Protein AF-A0A7K6HA19-F1 (afdb_monomer_lite)

Sequence (75 aa):
MDVLQSLQQLARDNLAFFRPSRATSATSGRLCRACSALLGHAQQLGPALAHLSQVAPNFDLDPETPGNGYRSLIQ

Structure (mmCIF, N/CA/C/O backbone):
data_AF-A0A7K6HA19-F1
#
_entry.id   AF-A0A7K6HA19-F1
#
loop_
_atom_site.group_PDB
_atom_site.id
_atom_site.type_symbol
_atom_site.label_atom_id
_atom_site.label_alt_id
_atom_site.label_comp_id
_atom_site.label_asym_id
_atom_site.label_entity_id
_atom_site.label_seq_id
_atom_site.pdbx_PDB_ins_code
_atom_site.Cartn_x
_atom_site.Cartn_y
_atom_site.Cartn_z
_atom_site.occupancy
_atom_site.B_iso_or_equiv
_atom_site.auth_seq_id
_atom_site.auth_comp_id
_atom_site.auth_asym_id
_atom_site.auth_atom_id
_atom_site.pdbx_PDB_model_num
ATOM 1 N N . MET A 1 1 ? -1.490 14.322 2.258 1.00 63.94 1 MET A N 1
ATOM 2 C CA . MET A 1 1 ? -1.431 13.016 1.578 1.00 63.94 1 MET A CA 1
ATOM 3 C C . MET A 1 1 ? -1.463 11.971 2.667 1.00 63.94 1 MET A C 1
ATOM 5 O O . MET A 1 1 ? -0.650 12.078 3.578 1.00 63.94 1 MET A O 1
ATOM 9 N N . ASP A 1 2 ? -2.407 11.036 2.622 1.00 84.88 2 ASP A N 1
ATOM 10 C CA . ASP A 1 2 ? -2.355 9.873 3.514 1.00 84.88 2 ASP A CA 1
ATOM 11 C C . ASP A 1 2 ? -1.182 8.939 3.125 1.00 84.88 2 ASP A C 1
ATOM 13 O O . ASP A 1 2 ? -0.484 9.161 2.122 1.00 84.88 2 ASP A O 1
ATOM 17 N N . VAL A 1 3 ? -0.920 7.913 3.939 1.00 86.44 3 VAL A N 1
ATOM 18 C CA . VAL A 1 3 ? 0.185 6.963 3.712 1.00 86.44 3 VAL A CA 1
ATOM 19 C C . VAL A 1 3 ? 0.035 6.234 2.371 1.00 86.44 3 VAL A C 1
ATOM 21 O O . VAL A 1 3 ? 1.017 6.077 1.642 1.00 86.44 3 VAL A O 1
ATOM 24 N N . LEU A 1 4 ? -1.186 5.845 1.995 1.00 89.06 4 LEU A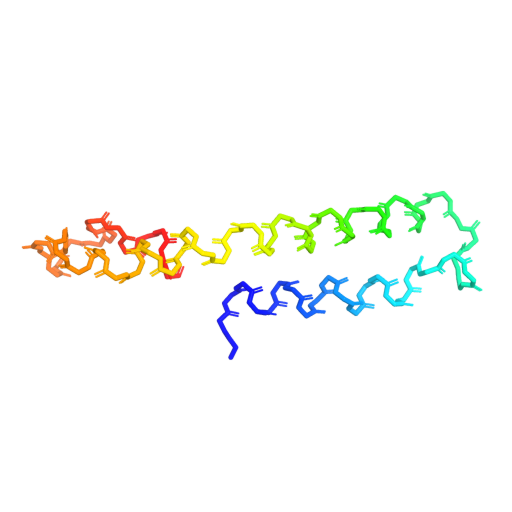 N 1
ATOM 25 C CA . LEU A 1 4 ? -1.457 5.129 0.748 1.00 89.06 4 LEU A CA 1
ATOM 26 C C . LEU A 1 4 ? -1.220 6.024 -0.478 1.00 89.06 4 LEU A C 1
ATOM 28 O O . LEU A 1 4 ? -0.598 5.593 -1.449 1.00 89.06 4 LEU A O 1
ATOM 32 N N . GLN A 1 5 ? -1.661 7.279 -0.432 1.00 90.69 5 GLN A N 1
ATOM 33 C CA . GLN A 1 5 ? -1.419 8.290 -1.460 1.00 90.69 5 GLN A CA 1
ATOM 34 C C . GLN A 1 5 ? 0.075 8.580 -1.612 1.00 90.69 5 GLN A C 1
ATOM 36 O O . GLN A 1 5 ? 0.571 8.677 -2.736 1.00 90.69 5 GLN A O 1
ATOM 41 N N . SER A 1 6 ? 0.799 8.668 -0.494 1.00 93.06 6 SER A N 1
ATOM 42 C CA . SER A 1 6 ? 2.250 8.878 -0.490 1.00 93.06 6 SER A CA 1
ATOM 43 C C . SER A 1 6 ? 2.989 7.690 -1.112 1.00 93.06 6 SER A C 1
ATOM 45 O O . SER A 1 6 ? 3.851 7.883 -1.970 1.00 93.06 6 SER A O 1
ATOM 47 N N . LEU A 1 7 ? 2.593 6.458 -0.770 1.00 93.06 7 LEU A N 1
ATOM 48 C CA . LEU A 1 7 ? 3.127 5.233 -1.373 1.00 93.06 7 LEU A CA 1
ATOM 49 C C . LEU A 1 7 ? 2.859 5.181 -2.882 1.00 93.06 7 LEU A C 1
ATOM 51 O O . LEU A 1 7 ? 3.763 4.876 -3.660 1.00 93.06 7 LEU A O 1
ATOM 55 N N . GLN A 1 8 ? 1.633 5.496 -3.308 1.00 95.31 8 GLN A N 1
ATOM 56 C CA . GLN A 1 8 ? 1.288 5.541 -4.728 1.00 95.31 8 GLN A CA 1
ATOM 57 C C . GLN A 1 8 ? 2.118 6.586 -5.474 1.00 95.31 8 GLN A C 1
ATOM 59 O O . GLN A 1 8 ? 2.590 6.312 -6.575 1.00 95.31 8 GLN A O 1
ATOM 64 N N . GLN A 1 9 ? 2.313 7.771 -4.894 1.00 96.38 9 GLN A N 1
ATOM 65 C CA . GLN A 1 9 ? 3.120 8.812 -5.522 1.00 96.38 9 GLN A CA 1
ATOM 66 C C . GLN A 1 9 ? 4.579 8.367 -5.671 1.00 96.38 9 GLN A C 1
ATOM 68 O O . GLN A 1 9 ? 5.106 8.373 -6.782 1.00 96.38 9 GLN A O 1
ATOM 73 N N . LEU A 1 10 ? 5.183 7.850 -4.598 1.00 96.44 10 LEU A N 1
ATOM 74 C CA . LEU A 1 10 ? 6.545 7.316 -4.623 1.00 96.44 10 LEU A CA 1
ATOM 75 C C . LEU A 1 10 ? 6.708 6.191 -5.659 1.00 96.44 10 LEU A C 1
ATOM 77 O O . LEU A 1 10 ? 7.708 6.134 -6.378 1.00 96.44 10 LEU A O 1
ATOM 81 N N . ALA A 1 11 ? 5.725 5.295 -5.766 1.00 97.00 11 ALA A N 1
ATOM 82 C CA . ALA A 1 11 ? 5.746 4.220 -6.751 1.00 97.00 11 ALA A CA 1
ATOM 83 C C . ALA A 1 11 ? 5.617 4.745 -8.193 1.00 97.00 11 ALA A C 1
ATOM 85 O O . ALA A 1 11 ? 6.300 4.229 -9.078 1.00 97.00 11 ALA A O 1
ATOM 86 N N . ARG A 1 12 ? 4.803 5.784 -8.446 1.00 97.19 12 ARG A N 1
ATOM 87 C CA . ARG A 1 12 ? 4.709 6.441 -9.767 1.00 97.19 12 ARG A CA 1
ATOM 88 C C . ARG A 1 12 ? 6.027 7.101 -10.160 1.00 97.19 12 ARG A C 1
ATOM 90 O O . ARG A 1 12 ? 6.484 6.902 -11.286 1.00 97.19 12 ARG A O 1
ATOM 97 N N . ASP A 1 13 ? 6.647 7.825 -9.236 1.00 96.75 13 ASP A N 1
ATOM 98 C CA . ASP A 1 13 ? 7.900 8.540 -9.489 1.00 96.75 13 ASP A CA 1
ATOM 99 C C . ASP A 1 13 ? 9.039 7.558 -9.799 1.00 96.75 13 ASP A C 1
ATOM 101 O O . ASP A 1 13 ? 9.744 7.698 -10.804 1.00 96.75 13 ASP A O 1
ATOM 105 N N . ASN A 1 14 ? 9.147 6.481 -9.015 1.00 95.56 14 ASN A N 1
ATOM 106 C CA . ASN A 1 14 ? 10.112 5.413 -9.270 1.00 95.56 14 ASN A CA 1
ATOM 107 C C . ASN A 1 14 ? 9.835 4.677 -10.589 1.00 95.56 14 ASN A C 1
ATOM 109 O O . ASN A 1 14 ? 10.769 4.382 -11.334 1.00 95.56 14 ASN A O 1
ATOM 113 N N . LEU A 1 15 ? 8.571 4.409 -10.928 1.00 94.75 15 LEU A N 1
ATOM 114 C CA . LEU A 1 15 ? 8.215 3.792 -12.208 1.00 94.75 15 LEU A CA 1
ATOM 115 C C . LEU A 1 15 ? 8.636 4.672 -13.398 1.00 94.75 15 LEU A C 1
ATOM 117 O O . LEU A 1 15 ? 9.150 4.161 -14.395 1.00 94.75 15 LEU A O 1
ATOM 121 N N . ALA A 1 16 ? 8.444 5.989 -13.293 1.00 93.19 16 ALA A N 1
ATOM 122 C CA . ALA A 1 16 ? 8.868 6.946 -14.311 1.00 93.19 16 ALA A CA 1
ATOM 123 C C . ALA A 1 16 ? 10.399 7.009 -14.445 1.00 93.19 16 ALA A C 1
ATOM 125 O O . ALA A 1 16 ? 10.916 7.121 -15.560 1.00 93.19 16 ALA A O 1
ATOM 126 N N . PHE A 1 17 ? 11.126 6.895 -13.330 1.00 91.25 17 PHE A N 1
ATOM 127 C CA . PHE A 1 17 ? 12.588 6.871 -13.314 1.00 91.25 17 PHE A CA 1
ATOM 128 C C . PHE A 1 17 ? 13.164 5.577 -13.913 1.00 91.25 17 PHE A C 1
ATOM 130 O O . PHE A 1 17 ? 14.003 5.635 -14.811 1.00 91.25 17 PHE A O 1
ATOM 137 N N . PHE A 1 18 ? 12.679 4.411 -13.473 1.00 90.56 18 PHE A N 1
ATOM 138 C CA . PHE A 1 18 ? 13.183 3.091 -13.887 1.00 90.56 18 PHE A CA 1
ATOM 139 C C . PHE A 1 18 ? 12.582 2.563 -15.195 1.00 90.56 18 PHE A C 1
ATOM 141 O O . PHE A 1 18 ? 12.785 1.396 -15.543 1.00 90.56 18 PHE A O 1
ATOM 148 N N . ARG A 1 19 ? 11.827 3.389 -15.924 1.00 84.12 19 ARG A N 1
ATOM 149 C CA . ARG A 1 19 ? 11.181 2.987 -17.175 1.00 84.12 19 ARG A CA 1
ATOM 150 C C . ARG A 1 19 ? 12.229 2.473 -18.183 1.00 84.12 19 ARG A C 1
ATOM 152 O O . ARG A 1 19 ? 13.304 3.065 -18.266 1.00 84.12 19 ARG A O 1
ATOM 159 N N . PRO A 1 20 ? 11.937 1.435 -18.994 1.00 70.88 20 PRO A N 1
ATOM 160 C CA . PRO A 1 20 ? 12.945 0.744 -19.813 1.00 70.88 20 PRO A CA 1
ATOM 161 C C . PRO A 1 20 ? 13.743 1.640 -20.766 1.00 70.88 20 PRO A C 1
ATOM 163 O O . PRO A 1 20 ? 14.913 1.381 -21.012 1.00 70.88 20 PRO A O 1
ATOM 166 N N . SER A 1 21 ? 13.152 2.732 -21.257 1.00 70.44 21 SER A N 1
ATOM 167 C CA . SER A 1 21 ? 13.852 3.706 -22.104 1.00 70.44 21 SER A CA 1
ATOM 168 C C . SER A 1 21 ? 14.968 4.476 -21.385 1.00 70.44 21 SER A C 1
ATOM 170 O O . SER A 1 21 ? 15.822 5.059 -22.044 1.00 70.44 21 SER A O 1
ATOM 172 N N . ARG A 1 22 ? 14.975 4.487 -20.047 1.00 64.44 22 ARG A N 1
ATOM 173 C CA . ARG A 1 22 ? 16.000 5.106 -19.188 1.00 64.44 22 ARG A CA 1
ATOM 174 C C . ARG A 1 22 ? 16.845 4.080 -18.426 1.00 64.44 22 ARG A C 1
ATOM 176 O O . ARG A 1 22 ? 17.831 4.445 -17.796 1.00 64.44 22 ARG A O 1
ATOM 183 N N . ALA A 1 23 ? 16.462 2.808 -18.464 1.00 65.06 23 ALA A N 1
ATOM 184 C CA . ALA A 1 23 ? 16.954 1.769 -17.573 1.00 65.06 23 ALA A CA 1
ATOM 185 C C . ALA A 1 23 ? 17.591 0.613 -18.352 1.00 65.06 23 ALA A C 1
ATOM 187 O O . ALA A 1 23 ? 16.896 -0.202 -18.950 1.00 65.06 23 ALA A O 1
ATOM 188 N N . THR A 1 24 ? 18.917 0.497 -18.288 1.00 75.44 24 THR A N 1
ATOM 189 C CA . THR A 1 24 ? 19.695 -0.518 -19.024 1.00 75.44 24 THR A CA 1
ATOM 190 C C . THR A 1 24 ? 20.003 -1.780 -18.211 1.00 75.44 24 THR A C 1
ATOM 192 O O . THR A 1 24 ? 20.530 -2.746 -18.754 1.00 75.44 24 THR A O 1
ATOM 195 N N . SER A 1 25 ? 19.672 -1.806 -16.912 1.00 87.94 25 SER A N 1
ATOM 196 C CA . SER A 1 25 ? 20.021 -2.916 -16.017 1.00 87.94 25 SER A CA 1
ATOM 197 C C . SER A 1 25 ? 18.839 -3.838 -15.696 1.00 87.94 25 SER A C 1
ATOM 199 O O . SER A 1 25 ? 17.696 -3.399 -15.531 1.00 87.94 25 SER A O 1
ATOM 201 N N . ALA A 1 26 ? 19.127 -5.128 -15.490 1.00 90.44 26 ALA A N 1
ATOM 202 C CA . ALA A 1 26 ? 18.146 -6.102 -15.002 1.00 90.44 26 ALA A CA 1
ATOM 203 C C . ALA A 1 26 ? 17.524 -5.689 -13.652 1.00 90.44 26 ALA A C 1
ATOM 205 O O . ALA A 1 26 ? 16.352 -5.964 -13.385 1.00 90.44 26 ALA A O 1
ATOM 206 N N . THR A 1 27 ? 18.291 -4.995 -12.804 1.00 91.69 27 THR A N 1
ATOM 207 C CA . THR A 1 27 ? 17.809 -4.458 -11.525 1.00 91.69 27 THR A CA 1
ATOM 208 C C . THR A 1 27 ? 16.756 -3.378 -11.732 1.00 91.69 27 THR A C 1
ATOM 210 O O . THR A 1 27 ? 15.690 -3.459 -11.129 1.00 91.69 27 THR A O 1
ATOM 213 N N . SER A 1 28 ? 16.987 -2.435 -12.643 1.00 91.19 28 SER A N 1
ATOM 214 C CA . SER A 1 28 ? 16.006 -1.403 -12.988 1.00 91.19 28 SER A CA 1
ATOM 215 C C . SER A 1 28 ? 14.701 -2.020 -13.512 1.00 91.19 28 SER A C 1
ATOM 217 O O . SER A 1 28 ? 13.616 -1.614 -13.103 1.00 91.19 28 SER A O 1
ATOM 219 N N . GLY A 1 29 ? 14.786 -3.085 -14.319 1.00 91.94 29 GLY A N 1
ATOM 220 C CA . GLY A 1 29 ? 13.609 -3.838 -14.767 1.00 91.94 29 GLY A CA 1
ATOM 221 C C . GLY A 1 29 ? 12.848 -4.551 -13.637 1.00 91.94 29 GLY A C 1
ATOM 222 O O . GLY A 1 29 ? 11.622 -4.676 -13.695 1.00 91.94 29 GLY A O 1
ATOM 223 N N . ARG A 1 30 ? 13.534 -5.019 -12.585 1.00 94.12 30 ARG A N 1
ATOM 224 C CA . ARG A 1 30 ? 12.881 -5.557 -11.373 1.00 94.12 30 ARG A CA 1
ATOM 225 C C . ARG A 1 30 ? 12.182 -4.456 -10.578 1.00 94.12 30 ARG A C 1
ATOM 227 O O . ARG A 1 30 ? 11.032 -4.645 -10.197 1.00 94.12 30 ARG A O 1
ATOM 234 N N . LEU A 1 31 ? 12.830 -3.306 -10.399 1.00 94.44 31 LEU A N 1
ATOM 235 C CA . LEU A 1 31 ? 12.254 -2.161 -9.686 1.00 94.44 31 LEU A CA 1
ATOM 236 C C . LEU A 1 31 ? 11.026 -1.592 -10.408 1.00 94.44 31 LEU A C 1
ATOM 238 O O . LEU A 1 31 ? 10.013 -1.335 -9.765 1.00 94.44 31 LEU A O 1
ATOM 242 N N . CYS A 1 32 ? 11.067 -1.488 -11.739 1.00 94.31 32 CYS A N 1
ATOM 243 C CA . CYS A 1 32 ? 9.916 -1.091 -12.553 1.00 94.31 32 CYS A CA 1
ATOM 244 C C . CYS A 1 32 ? 8.720 -2.040 -12.342 1.00 94.31 32 CYS A C 1
ATOM 246 O O . CYS A 1 32 ? 7.604 -1.591 -12.086 1.00 94.31 32 CYS A O 1
ATOM 248 N N . ARG A 1 33 ? 8.951 -3.362 -12.384 1.00 94.50 33 ARG A N 1
ATOM 249 C CA . ARG 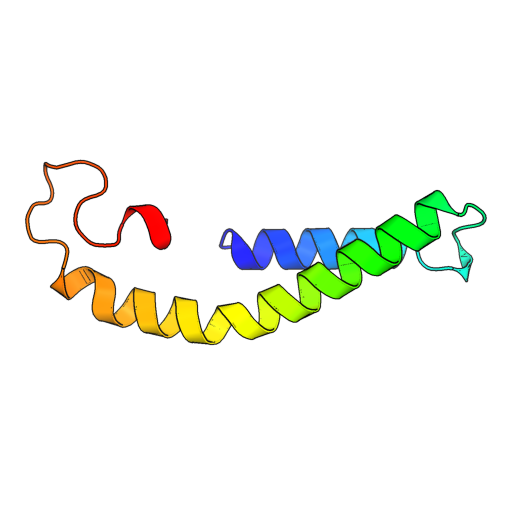A 1 33 ? 7.902 -4.364 -12.122 1.00 94.50 33 ARG A CA 1
ATOM 250 C C . ARG A 1 33 ? 7.354 -4.273 -10.698 1.00 94.50 33 ARG A C 1
ATOM 252 O O . ARG A 1 33 ? 6.140 -4.301 -10.525 1.00 94.50 33 ARG A O 1
ATOM 259 N N . ALA A 1 34 ? 8.226 -4.109 -9.704 1.00 96.06 34 ALA A N 1
ATOM 260 C CA . ALA A 1 34 ? 7.823 -3.959 -8.309 1.00 96.06 34 ALA A CA 1
ATOM 261 C C . ALA A 1 34 ? 6.955 -2.708 -8.093 1.00 96.06 34 ALA A C 1
ATOM 263 O O . ALA A 1 34 ? 5.880 -2.806 -7.508 1.00 96.06 34 ALA A O 1
ATOM 264 N N . CYS A 1 35 ? 7.360 -1.552 -8.631 1.00 96.88 35 CYS A N 1
ATOM 265 C CA . CYS A 1 35 ? 6.579 -0.315 -8.530 1.00 96.88 35 CYS A CA 1
ATOM 266 C C . CYS A 1 35 ? 5.221 -0.438 -9.233 1.00 96.88 35 CYS A C 1
ATOM 268 O O . CYS A 1 35 ? 4.207 0.009 -8.702 1.00 96.88 35 CYS A O 1
ATOM 270 N N . SER A 1 36 ? 5.176 -1.097 -10.395 1.00 96.25 36 SER A N 1
ATOM 271 C CA . SER A 1 36 ? 3.916 -1.366 -11.093 1.00 96.25 36 SER A CA 1
ATOM 272 C C . SER A 1 36 ? 2.981 -2.264 -10.277 1.00 96.25 36 SER A C 1
ATOM 274 O O . SER A 1 36 ? 1.782 -1.998 -10.223 1.00 96.25 36 SER A O 1
ATOM 276 N N . ALA A 1 37 ?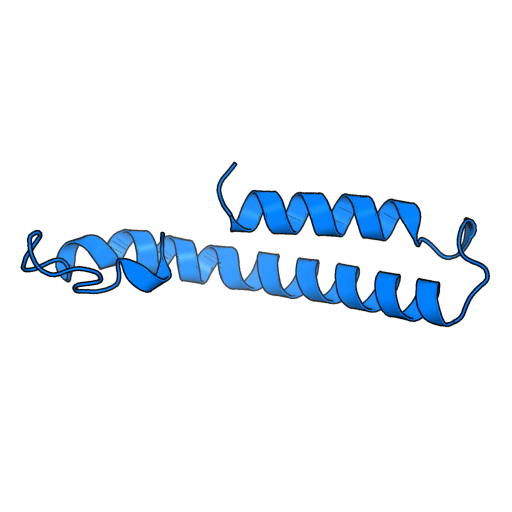 3.511 -3.308 -9.632 1.00 97.00 37 ALA A N 1
ATOM 277 C CA . ALA A 1 37 ? 2.725 -4.197 -8.779 1.00 97.00 37 ALA A CA 1
ATOM 278 C C . ALA A 1 37 ? 2.196 -3.468 -7.534 1.00 97.00 37 ALA A C 1
ATOM 280 O O . ALA A 1 37 ? 1.016 -3.587 -7.210 1.00 97.00 37 ALA A O 1
ATOM 281 N N . LEU A 1 38 ? 3.035 -2.647 -6.889 1.00 96.06 38 LEU A N 1
ATOM 282 C CA . LEU A 1 38 ? 2.630 -1.810 -5.755 1.00 96.06 38 LEU A CA 1
ATOM 283 C C . LEU A 1 38 ? 1.460 -0.891 -6.115 1.00 96.06 38 LEU A C 1
ATOM 285 O O . LEU A 1 38 ? 0.509 -0.795 -5.346 1.00 96.06 38 LEU A O 1
ATOM 289 N N . LEU A 1 39 ? 1.490 -0.258 -7.292 1.00 96.31 39 LEU A N 1
ATOM 290 C CA . LEU A 1 39 ? 0.384 0.582 -7.758 1.00 96.31 39 LEU A CA 1
ATOM 291 C C . LEU A 1 39 ? -0.908 -0.216 -7.961 1.00 96.31 39 LEU A C 1
ATOM 293 O O . LEU A 1 39 ? -1.969 0.248 -7.547 1.00 96.31 39 LEU A O 1
ATOM 297 N N . GLY A 1 40 ? -0.818 -1.411 -8.549 1.00 95.88 40 GLY A N 1
ATOM 298 C CA . GLY A 1 40 ? -1.972 -2.295 -8.724 1.00 95.88 40 GLY A CA 1
ATOM 299 C C . GLY A 1 40 ? -2.600 -2.696 -7.387 1.00 95.88 40 GLY A C 1
ATOM 300 O O . GLY A 1 40 ? -3.807 -2.553 -7.200 1.00 95.88 40 GLY A O 1
ATOM 301 N N . HIS A 1 41 ? -1.784 -3.114 -6.419 1.00 94.69 41 HIS A N 1
ATOM 302 C CA . HIS A 1 41 ? -2.273 -3.469 -5.085 1.00 94.69 41 HIS A CA 1
ATOM 303 C C . HIS A 1 41 ? -2.827 -2.264 -4.321 1.00 94.69 41 HIS A C 1
ATOM 305 O O . HIS A 1 41 ? -3.876 -2.370 -3.692 1.00 94.69 41 HIS A O 1
ATOM 311 N N . ALA A 1 42 ? -2.186 -1.099 -4.415 1.00 92.12 42 ALA A N 1
ATOM 312 C CA . ALA A 1 42 ? -2.664 0.115 -3.761 1.00 92.12 42 ALA A CA 1
ATOM 313 C C . ALA A 1 42 ? -4.044 0.556 -4.282 1.00 92.12 42 ALA A C 1
ATOM 315 O O . ALA A 1 42 ? -4.878 1.009 -3.499 1.00 92.12 42 ALA A O 1
ATOM 316 N N . GLN A 1 43 ? -4.310 0.392 -5.583 1.00 90.81 43 GLN A N 1
ATOM 317 C CA . GLN A 1 43 ? -5.631 0.652 -6.167 1.00 90.81 43 GLN A CA 1
ATOM 318 C C . GLN A 1 43 ? -6.697 -0.318 -5.645 1.00 90.81 43 GLN A C 1
ATOM 320 O O . GLN A 1 43 ? -7.820 0.099 -5.375 1.00 90.81 43 GLN A O 1
ATOM 325 N N . GLN A 1 44 ? -6.342 -1.593 -5.468 1.00 91.75 44 GLN A N 1
ATOM 326 C CA . GLN A 1 44 ? -7.244 -2.616 -4.927 1.00 91.75 44 GLN A CA 1
ATOM 327 C C . GLN A 1 44 ? -7.517 -2.431 -3.428 1.00 91.75 44 GLN A C 1
ATOM 329 O O . GLN A 1 44 ? -8.618 -2.719 -2.965 1.00 91.75 44 GLN A O 1
ATOM 334 N N . LEU A 1 45 ? -6.535 -1.934 -2.671 1.00 90.38 45 LEU A N 1
ATOM 335 C CA . LEU A 1 45 ? -6.655 -1.694 -1.230 1.00 90.38 45 LEU A CA 1
ATOM 336 C C . LEU A 1 45 ? -7.509 -0.470 -0.893 1.00 90.38 45 LEU A C 1
ATOM 338 O O . LEU A 1 45 ? -8.173 -0.472 0.141 1.00 90.38 45 LEU A O 1
ATOM 342 N N . GLY A 1 46 ? -7.521 0.555 -1.750 1.00 88.12 46 GLY A N 1
ATOM 343 C CA . GLY A 1 46 ? -8.238 1.811 -1.503 1.00 88.12 46 GLY A CA 1
ATOM 344 C C . GLY A 1 46 ? -9.700 1.626 -1.064 1.00 88.12 46 GLY A C 1
ATOM 345 O O . GLY A 1 46 ? -10.063 2.130 -0.002 1.00 88.12 46 GLY A O 1
ATOM 346 N N . PRO A 1 47 ? -10.535 0.872 -1.806 1.00 90.94 47 PRO A N 1
ATOM 347 C CA . PRO A 1 47 ? -11.923 0.615 -1.417 1.00 90.94 47 PRO A CA 1
ATOM 348 C C . PRO A 1 47 ? -12.068 -0.119 -0.078 1.00 90.94 47 PRO A C 1
ATOM 350 O O . PRO A 1 47 ? -12.933 0.232 0.722 1.00 90.94 47 PRO A O 1
ATOM 353 N N . ALA A 1 48 ? -11.216 -1.115 0.186 1.00 90.38 48 ALA A N 1
ATOM 354 C CA . ALA A 1 48 ? -11.257 -1.885 1.428 1.00 90.38 48 ALA A CA 1
ATOM 355 C C . ALA A 1 48 ? -10.881 -1.019 2.639 1.00 90.38 48 ALA A C 1
ATOM 357 O O . ALA A 1 48 ? -11.573 -1.051 3.655 1.00 90.38 48 ALA A O 1
ATOM 358 N N . LEU A 1 49 ? -9.836 -0.197 2.508 1.00 88.75 49 LEU A N 1
ATOM 359 C CA . LEU A 1 49 ? -9.432 0.763 3.535 1.00 88.75 49 LEU A CA 1
ATOM 360 C C . LEU A 1 49 ? -10.496 1.841 3.745 1.00 88.75 49 LEU A C 1
ATOM 362 O O . LEU A 1 49 ? -10.805 2.164 4.884 1.00 88.75 49 LEU A O 1
ATOM 366 N N . ALA A 1 50 ? -11.117 2.347 2.676 1.00 88.88 50 ALA A N 1
ATOM 367 C CA . ALA A 1 50 ? -12.201 3.320 2.787 1.00 88.88 50 ALA A CA 1
ATOM 368 C C . ALA A 1 50 ? -13.401 2.757 3.565 1.00 88.88 50 ALA A C 1
ATOM 370 O O . ALA A 1 50 ? -13.935 3.436 4.439 1.00 88.88 50 ALA A O 1
ATOM 371 N N . HIS A 1 51 ? -13.798 1.512 3.284 1.00 91.56 51 HIS A N 1
ATOM 372 C CA . HIS A 1 51 ? -14.859 0.841 4.032 1.00 91.56 51 HIS A CA 1
ATOM 373 C C . HIS A 1 51 ? -14.451 0.586 5.490 1.00 91.56 51 HIS A C 1
ATOM 375 O O . HIS A 1 51 ? -15.230 0.852 6.403 1.00 91.56 51 HIS A O 1
ATOM 381 N N . LEU A 1 52 ? -13.219 0.119 5.728 1.00 90.81 52 LEU A N 1
ATOM 382 C CA . LEU A 1 52 ? -12.704 -0.101 7.080 1.00 90.81 52 LEU A CA 1
ATOM 383 C C . LEU A 1 52 ? -12.709 1.197 7.898 1.00 90.81 52 LEU A C 1
ATOM 385 O O . LEU A 1 52 ? -13.187 1.192 9.026 1.00 90.81 52 LEU A O 1
ATOM 389 N N . SER A 1 53 ? -12.275 2.317 7.319 1.00 89.62 53 SER A N 1
ATOM 390 C CA . SER A 1 53 ? -12.284 3.630 7.977 1.00 89.62 53 SER A CA 1
ATOM 391 C C . SER A 1 53 ? -13.688 4.121 8.340 1.00 89.62 53 SER A C 1
ATOM 393 O O . SER A 1 53 ? -13.831 4.864 9.306 1.00 89.62 53 SER A O 1
ATOM 395 N N . GLN A 1 54 ? -14.728 3.709 7.606 1.00 92.56 54 GLN A N 1
ATOM 396 C CA . GLN A 1 54 ? -16.117 4.053 7.936 1.00 92.56 54 GLN A CA 1
ATOM 397 C C . GLN A 1 54 ? -16.641 3.266 9.139 1.00 92.56 54 GLN A C 1
ATOM 399 O O . GLN A 1 54 ? -17.400 3.809 9.939 1.00 92.56 54 GLN A O 1
ATOM 404 N N . VAL A 1 55 ? -16.255 1.994 9.274 1.00 92.69 55 VAL A N 1
ATOM 405 C CA . VAL A 1 55 ? -16.746 1.126 10.358 1.00 92.69 55 VAL A CA 1
ATOM 406 C C . VAL A 1 55 ? -15.856 1.154 11.596 1.00 92.69 55 VAL A C 1
ATOM 408 O O . VAL A 1 55 ? -16.349 0.888 12.687 1.00 92.69 55 VAL A O 1
ATOM 411 N N . ALA A 1 56 ? -14.571 1.488 11.451 1.00 91.88 56 ALA A N 1
ATO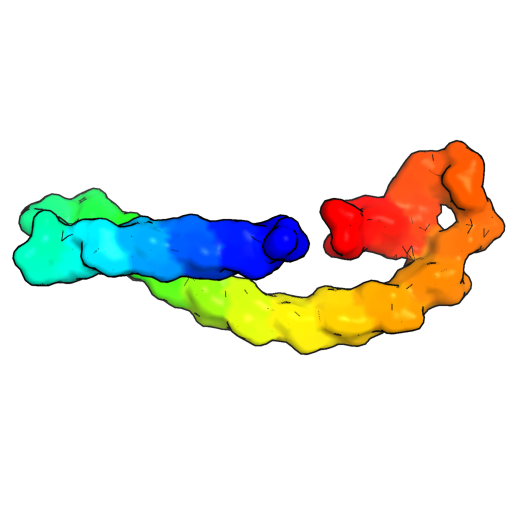M 412 C CA . ALA A 1 56 ? -13.579 1.456 12.523 1.00 91.88 56 ALA A CA 1
ATOM 413 C C . ALA A 1 56 ? -13.977 2.221 13.799 1.00 91.88 56 ALA A C 1
ATOM 415 O O . ALA A 1 56 ? -13.765 1.662 14.876 1.00 91.88 56 ALA A O 1
ATOM 416 N N . PRO A 1 57 ? -14.607 3.413 13.732 1.00 90.31 57 PRO A N 1
ATOM 417 C CA . PRO A 1 57 ? -15.043 4.130 14.932 1.00 90.31 57 PRO A CA 1
ATOM 418 C C . PRO A 1 57 ? -16.045 3.353 15.796 1.00 90.31 57 PRO A C 1
ATOM 420 O O . PRO A 1 57 ? -16.060 3.524 17.009 1.00 90.31 57 PRO A O 1
ATOM 423 N N . ASN A 1 58 ? -16.840 2.451 15.208 1.00 92.69 58 ASN A N 1
ATOM 424 C CA . ASN A 1 58 ? -17.800 1.628 15.957 1.00 92.69 58 ASN A CA 1
ATOM 425 C C . ASN A 1 58 ? -17.114 0.579 16.852 1.00 92.69 58 ASN A C 1
ATOM 427 O O . ASN A 1 58 ? -17.770 -0.035 17.690 1.00 92.69 58 ASN A O 1
ATOM 431 N N . PHE A 1 59 ? -15.814 0.353 16.648 1.00 91.31 59 PHE A N 1
ATOM 432 C CA . PHE A 1 59 ? -15.007 -0.621 17.378 1.00 91.31 59 PHE A CA 1
ATOM 433 C C . PHE A 1 59 ? -13.936 0.042 18.259 1.00 91.31 59 PHE A C 1
ATOM 435 O O . PHE A 1 59 ? -13.166 -0.668 18.902 1.00 91.31 59 PHE A O 1
ATOM 442 N N . ASP A 1 60 ? -13.886 1.376 18.321 1.00 89.31 60 ASP A N 1
ATOM 443 C CA . ASP A 1 60 ? -12.996 2.128 19.215 1.00 89.31 60 ASP A CA 1
ATOM 444 C C . ASP A 1 60 ? -13.682 2.345 20.575 1.00 89.31 60 ASP A C 1
ATOM 446 O O . ASP A 1 60 ? -14.194 3.417 20.892 1.00 89.31 60 ASP A O 1
ATOM 450 N N . LEU A 1 61 ? -13.789 1.259 21.347 1.00 89.12 61 LEU A N 1
ATOM 451 C CA . LEU A 1 61 ? -14.616 1.184 22.564 1.00 89.12 61 LEU A CA 1
ATOM 452 C C . LEU A 1 61 ? -13.968 1.810 23.811 1.00 89.12 61 LEU A C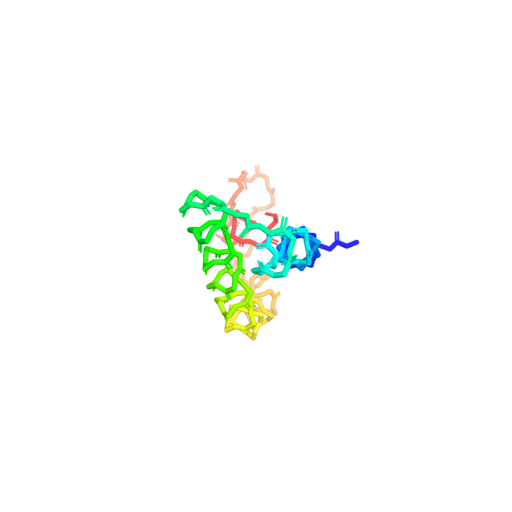 1
ATOM 454 O O . LEU A 1 61 ? -14.630 1.993 24.829 1.00 89.12 61 LEU A O 1
ATOM 458 N N . ASP A 1 62 ? -12.673 2.087 23.736 1.00 91.62 62 ASP A N 1
ATOM 459 C CA . ASP A 1 62 ? -11.840 2.610 24.814 1.00 91.62 62 ASP A CA 1
ATOM 460 C C . ASP A 1 62 ? -10.694 3.446 24.211 1.00 91.62 62 ASP A C 1
ATOM 462 O O . ASP A 1 6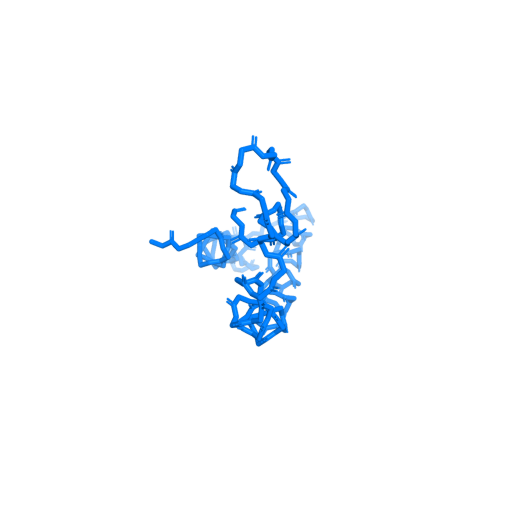2 ? -9.790 2.875 23.589 1.00 91.62 62 ASP A O 1
ATOM 466 N N . PRO A 1 63 ? -10.724 4.780 24.368 1.00 85.12 63 PRO A N 1
ATOM 467 C CA . PRO A 1 63 ? -9.723 5.673 23.795 1.00 85.12 63 PRO A CA 1
ATOM 468 C C . PRO A 1 63 ? -8.364 5.615 24.510 1.00 85.12 63 PRO A C 1
ATOM 470 O O . PRO A 1 63 ? -7.351 5.944 23.881 1.00 85.12 63 PRO A O 1
ATOM 473 N N . GLU A 1 64 ? -8.329 5.185 25.778 1.00 92.19 64 GLU A N 1
ATOM 474 C CA . GLU A 1 64 ? -7.112 5.144 26.603 1.00 92.19 64 GLU A CA 1
ATOM 475 C C . GLU A 1 64 ? -6.231 3.931 26.275 1.00 92.19 64 GLU A C 1
ATOM 477 O O . GLU A 1 64 ? -5.024 3.952 26.525 1.00 92.19 64 GLU A O 1
ATOM 482 N N . THR A 1 65 ? -6.803 2.890 25.664 1.00 90.44 65 THR A N 1
ATOM 483 C CA . THR A 1 65 ? -6.062 1.703 25.225 1.00 90.44 65 THR A CA 1
ATOM 484 C C . THR A 1 65 ? -5.404 1.949 23.855 1.00 90.44 65 THR A C 1
ATOM 486 O O . THR A 1 65 ? -6.095 2.121 22.843 1.00 90.44 65 THR A O 1
ATOM 489 N N . PRO A 1 66 ? -4.059 1.940 23.753 1.00 87.31 66 PRO A N 1
ATOM 490 C CA . PRO A 1 66 ? -3.371 2.143 22.482 1.00 87.31 66 PRO A CA 1
ATOM 491 C C . PRO A 1 66 ? -3.703 1.046 21.470 1.00 87.31 66 PRO A C 1
ATOM 493 O O . PRO A 1 66 ? -3.637 -0.142 21.776 1.00 87.31 66 PRO A O 1
ATOM 496 N N . GLY A 1 67 ? -4.019 1.447 20.237 1.00 83.69 67 GLY A N 1
ATOM 497 C CA . GLY A 1 67 ? -4.315 0.506 19.155 1.00 83.69 67 GLY A CA 1
ATOM 498 C C . GLY A 1 67 ? -5.632 -0.257 19.319 1.00 83.69 67 GLY A C 1
ATOM 499 O O . GLY A 1 67 ? -5.826 -1.244 18.614 1.00 83.69 67 GLY A O 1
ATOM 500 N N . ASN A 1 68 ? -6.522 0.188 20.213 1.00 90.06 68 ASN A N 1
ATOM 501 C CA . ASN A 1 68 ? -7.844 -0.396 20.386 1.00 90.06 68 ASN A CA 1
ATOM 502 C C . ASN A 1 68 ? -8.672 -0.374 19.087 1.00 90.06 68 ASN A C 1
ATOM 504 O O . ASN A 1 68 ? -8.494 0.483 18.210 1.00 90.06 68 ASN A O 1
ATOM 508 N N . GLY A 1 69 ? -9.572 -1.348 18.959 1.00 89.75 69 GLY A N 1
ATOM 509 C CA . GLY A 1 69 ? -10.362 -1.550 17.751 1.00 89.75 69 GLY A CA 1
ATOM 510 C C . GLY A 1 69 ? -9.481 -1.738 16.515 1.00 89.75 69 GLY A C 1
ATOM 511 O O . GLY A 1 69 ? -8.605 -2.600 16.474 1.00 89.75 69 GLY A O 1
ATOM 512 N N . TYR A 1 70 ? -9.720 -0.915 15.494 1.00 90.62 70 TYR A N 1
ATOM 513 C CA . TYR A 1 70 ? -8.990 -0.957 14.223 1.00 90.62 70 TYR A CA 1
ATOM 514 C C . TYR A 1 70 ? -8.020 0.218 14.026 1.00 90.62 70 TYR A C 1
ATOM 516 O O . TYR A 1 70 ? -7.506 0.388 12.920 1.00 90.62 70 TYR A O 1
ATOM 524 N N . ARG A 1 71 ? -7.730 1.020 15.067 1.00 86.38 71 ARG A N 1
ATOM 525 C CA . ARG A 1 71 ? -6.860 2.213 14.959 1.00 86.38 71 ARG A CA 1
ATOM 526 C C . ARG A 1 71 ? -5.495 1.902 14.346 1.00 86.38 71 ARG A C 1
ATOM 528 O O . ARG A 1 71 ? -5.040 2.639 13.482 1.00 86.38 71 ARG A O 1
ATOM 535 N N . SER A 1 72 ? -4.888 0.781 14.722 1.00 84.38 72 SER A N 1
ATOM 536 C CA . SER A 1 72 ? -3.581 0.344 14.209 1.00 84.38 72 SER A CA 1
ATOM 537 C C . SER A 1 72 ? -3.570 -0.048 12.726 1.00 84.38 72 SER A C 1
ATOM 539 O O . SER A 1 72 ? -2.496 -0.161 12.144 1.00 84.38 72 SER A O 1
ATOM 541 N N . LEU A 1 73 ? -4.737 -0.273 12.113 1.00 83.62 73 LEU A N 1
ATOM 542 C CA . LEU A 1 73 ? -4.856 -0.676 10.708 1.00 83.62 73 LEU A CA 1
ATOM 543 C C . LEU A 1 73 ? -5.127 0.497 9.761 1.00 83.62 73 LEU A C 1
ATOM 545 O O . LEU A 1 73 ? -4.902 0.361 8.559 1.00 83.62 73 LEU A O 1
ATOM 549 N N . ILE A 1 74 ? -5.650 1.611 10.280 1.00 81.19 74 ILE A N 1
ATOM 550 C CA . ILE A 1 74 ? -6.067 2.776 9.481 1.00 81.19 74 ILE A CA 1
ATOM 551 C C . ILE A 1 74 ? -5.184 4.016 9.683 1.00 81.19 74 ILE A C 1
ATOM 553 O O . ILE A 1 74 ? -5.309 4.957 8.899 1.00 81.19 74 ILE A O 1
ATOM 557 N N . GLN A 1 75 ? -4.346 4.042 10.728 1.00 69.94 75 GLN A N 1
ATOM 558 C CA . GLN A 1 75 ? -3.442 5.155 11.054 1.00 69.94 75 GLN A CA 1
ATOM 559 C C . GLN A 1 75 ? -2.081 5.035 10.368 1.00 69.94 75 GLN A C 1
ATOM 561 O O . GLN A 1 75 ? -1.544 3.909 10.289 1.00 69.94 75 GLN A O 1
#

InterPro domains:
  IPR010468 Hormone-sensitive lipase, N-terminal [PF06350] (4-74)

Foldseek 3Di:
DPPLVVLLVVLVVLLVCLPPVNHDDPVSVVSNVVSVVSNVVSVVCVVVLVVCVVCQVVQPPDVVDPCGGPPVVND

Secondary structure (DSSP, 8-state):
--HHHHHHHHHHHHHHHS-TTT--SHHHHHHHHHHHHHHHHHHHHHHHHHHHHHHGGGG---SSSTT-TTHHHH-

pLDDT: mean 89.28, std 7.64, range [63.94, 97.19]

Radius of gyration: 17.15 Å; chains: 1; bounding box: 38×19×49 Å

Organism: NCBI:txid720584